Protein AF-G7EF61-F1 (afdb_monomer)

Secondary structure (DSSP, 8-state):
-HHHHHHHHHHHHHHHHHHHHHHHHHHHT--HHHHHHHHHHHHHHHHHHHHHHHHHHHHHHHHHHHHHHHHHHHHHHHHHHHHHHHHHHHHHHHHHHHHHHTT--HHHHHHHHHHHTT--HHHHHHHHT--HHHHHHHHHHHHHHHHHHH--

Sequence (152 aa):
MHKDKLISFTLILIVIFKLIDLSIDILSNVEPVHIWQEIMLIVLSLALFVYLMIDIHRRTTNEKLNLAQLTVSKENIRLLNQQLENSKVAFFNEIKMQFQKWGLTATEKEIALLLIKGLSTSEIASIRKSTEKLISNQSSAIYKKDRRIWET

Foldseek 3Di:
DVVLVVVLVVLVVVVVVLVVVVVVCVVVVDDPVVVVVSVVVVVVSVVVNVVSVVVVVVVVVVVVVVVVVVVVVVVVVVVVVVVVVVVVVVVVVVLVVLCVQLVDDPVLSVLVVVVVVVDDLVRVCVVVVHDSVVSVVSVVVSVVSNVVVVVD

Radius of gyration: 39.1 Å; Cα contacts (8 Å, |Δi|>4): 46; chains: 1; bounding box: 96×22×83 Å

Structure (mmCIF, N/CA/C/O backbone):
data_AF-G7EF61-F1
#
_entry.id   AF-G7EF61-F1
#
loop_
_atom_site.group_PDB
_atom_site.id
_atom_site.type_symbol
_atom_site.label_atom_id
_atom_site.label_alt_id
_atom_site.label_comp_id
_atom_site.label_asym_id
_atom_site.label_entity_id
_atom_site.label_seq_id
_atom_site.pdbx_PDB_ins_code
_atom_site.Cartn_x
_atom_site.Cartn_y
_atom_site.Cartn_z
_atom_site.occupancy
_atom_site.B_iso_or_equiv
_at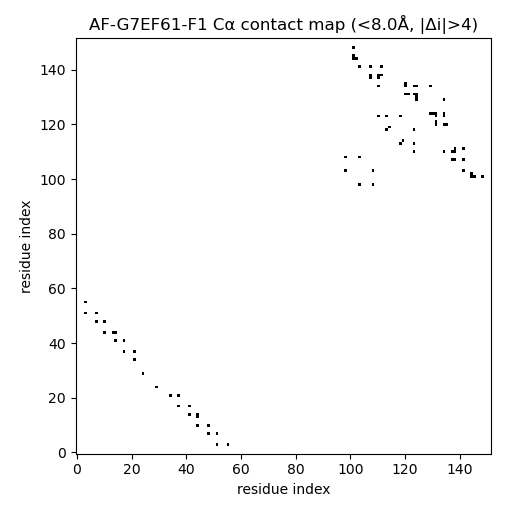om_site.auth_seq_id
_atom_site.auth_comp_id
_atom_site.auth_asym_id
_atom_site.auth_atom_id
_atom_site.pdbx_PDB_model_num
ATOM 1 N N . MET A 1 1 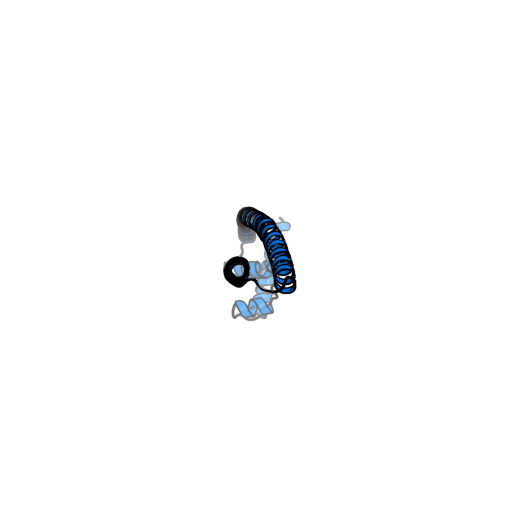? 20.597 -0.571 -14.605 1.00 50.41 1 MET A N 1
ATOM 2 C CA . MET A 1 1 ? 20.910 0.807 -15.050 1.00 50.41 1 MET A CA 1
ATOM 3 C C . MET A 1 1 ? 22.406 1.115 -15.146 1.00 50.41 1 MET A C 1
ATOM 5 O O . MET A 1 1 ? 22.819 1.540 -16.215 1.00 50.41 1 MET A O 1
ATOM 9 N N . HIS A 1 2 ? 23.242 0.926 -14.107 1.00 52.03 2 HIS A N 1
ATOM 10 C CA . HIS A 1 2 ? 24.698 1.168 -14.245 1.00 52.03 2 HIS A CA 1
ATOM 11 C C . HIS A 1 2 ? 25.450 0.052 -14.985 1.00 52.03 2 HIS A C 1
ATOM 13 O O . HIS A 1 2 ? 26.343 0.352 -15.769 1.00 52.03 2 HIS A O 1
ATOM 19 N N . LYS A 1 3 ? 25.060 -1.215 -14.785 1.00 56.38 3 LYS A N 1
ATOM 20 C CA . LYS A 1 3 ? 25.696 -2.379 -15.429 1.00 56.38 3 LYS A CA 1
ATOM 21 C C . LYS A 1 3 ? 25.534 -2.362 -16.954 1.00 56.38 3 LYS A C 1
ATOM 23 O O . LYS A 1 3 ? 26.494 -2.598 -17.669 1.00 56.38 3 LYS A O 1
ATOM 28 N N . ASP A 1 4 ? 24.362 -1.972 -17.444 1.00 63.06 4 ASP A N 1
ATOM 29 C CA . ASP A 1 4 ? 24.051 -1.945 -18.883 1.00 63.06 4 ASP A CA 1
ATOM 30 C C . ASP A 1 4 ? 24.809 -0.816 -19.605 1.00 63.06 4 ASP A C 1
ATOM 32 O O . ASP A 1 4 ? 25.347 -1.004 -20.696 1.00 63.06 4 ASP A O 1
ATOM 36 N N . LYS A 1 5 ? 24.941 0.346 -18.945 1.00 65.81 5 LYS A N 1
ATOM 37 C CA . LYS A 1 5 ? 25.791 1.454 -19.412 1.00 65.81 5 LYS A CA 1
ATOM 38 C C . LYS A 1 5 ? 27.276 1.091 -19.388 1.00 65.81 5 LYS A C 1
ATOM 40 O O . LYS A 1 5 ? 27.997 1.480 -20.299 1.00 65.81 5 LYS A O 1
ATOM 45 N N . LEU A 1 6 ? 27.718 0.336 -18.380 1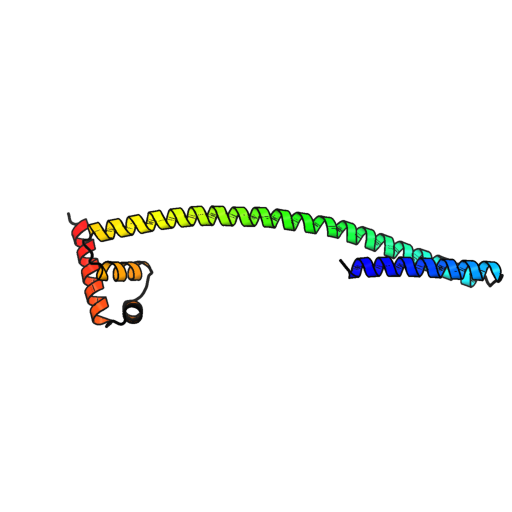.00 64.19 6 LEU A N 1
ATOM 46 C CA . LEU A 1 6 ? 29.098 -0.136 -18.272 1.00 64.19 6 LEU A CA 1
ATOM 47 C C . LEU A 1 6 ? 29.447 -1.083 -19.427 1.00 64.19 6 LEU A C 1
ATOM 49 O O . LEU A 1 6 ? 30.478 -0.899 -20.056 1.00 64.19 6 LEU A O 1
ATOM 53 N N . ILE A 1 7 ? 28.563 -2.025 -19.766 1.00 69.62 7 ILE A N 1
ATOM 54 C CA . ILE A 1 7 ? 28.798 -2.975 -20.865 1.00 69.62 7 ILE A CA 1
ATOM 55 C C . ILE A 1 7 ? 28.827 -2.258 -22.225 1.00 69.62 7 ILE A C 1
ATOM 57 O O . ILE A 1 7 ? 29.698 -2.534 -23.045 1.00 69.62 7 ILE A O 1
ATOM 61 N N . SER A 1 8 ? 27.923 -1.299 -22.454 1.00 68.06 8 SER A N 1
ATOM 62 C CA . SER A 1 8 ? 27.922 -0.486 -23.681 1.00 68.06 8 SER A CA 1
ATOM 63 C C . SER A 1 8 ? 29.194 0.371 -23.804 1.00 68.06 8 SER A C 1
ATOM 65 O O . SER A 1 8 ? 29.794 0.452 -24.874 1.00 68.06 8 SER A O 1
ATOM 67 N N . PHE A 1 9 ? 29.677 0.930 -22.689 1.00 71.50 9 PHE A N 1
ATOM 68 C CA . PHE A 1 9 ? 30.950 1.652 -22.635 1.00 71.50 9 PHE A CA 1
ATOM 69 C C . PHE A 1 9 ? 32.155 0.739 -22.916 1.00 71.50 9 PHE A C 1
ATOM 71 O O . PHE A 1 9 ? 33.029 1.098 -23.702 1.00 71.50 9 PHE A O 1
ATOM 78 N N . THR A 1 10 ? 32.183 -0.466 -22.339 1.00 67.06 10 THR A N 1
ATOM 79 C CA . THR A 1 10 ? 33.223 -1.468 -22.615 1.00 67.06 10 THR A CA 1
ATOM 80 C C . THR A 1 10 ? 33.228 -1.893 -24.087 1.00 67.06 10 THR A C 1
ATOM 82 O O . THR A 1 10 ? 34.297 -2.042 -24.668 1.00 67.06 10 THR A O 1
ATOM 85 N N . LEU A 1 11 ? 32.060 -2.022 -24.725 1.00 71.19 11 LEU A N 1
ATOM 86 C CA . LEU A 1 11 ? 31.943 -2.312 -26.160 1.00 71.19 11 LEU A CA 1
ATOM 87 C C . LEU A 1 11 ? 32.540 -1.208 -27.038 1.00 71.19 11 LEU A C 1
ATOM 89 O O . LEU A 1 11 ? 33.290 -1.503 -27.966 1.00 71.19 11 LEU A O 1
ATOM 93 N N . ILE A 1 12 ? 32.258 0.059 -26.723 1.00 71.31 12 ILE A N 1
ATOM 94 C CA . ILE A 1 12 ? 32.844 1.209 -27.429 1.00 71.31 12 ILE A CA 1
ATOM 95 C C . ILE A 1 12 ? 34.371 1.201 -27.290 1.00 71.31 12 ILE A C 1
ATOM 97 O O . ILE A 1 12 ? 35.081 1.408 -28.273 1.00 71.31 12 ILE A O 1
ATOM 101 N N . LEU A 1 13 ? 34.881 0.902 -26.092 1.00 71.50 13 LEU A N 1
ATOM 102 C CA . LEU A 1 13 ? 36.317 0.806 -25.840 1.00 71.50 13 LEU A CA 1
ATOM 103 C C . LEU A 1 13 ? 36.975 -0.307 -26.672 1.00 71.50 13 LEU A C 1
ATOM 105 O O . LEU A 1 13 ? 38.039 -0.089 -27.247 1.00 71.50 13 LEU A O 1
ATOM 109 N N . ILE A 1 14 ? 36.318 -1.467 -26.795 1.00 73.50 14 ILE A N 1
ATOM 110 C CA . ILE A 1 14 ? 36.785 -2.579 -27.638 1.00 73.50 14 ILE A CA 1
ATOM 111 C C . ILE A 1 14 ? 36.838 -2.158 -29.113 1.00 73.50 14 ILE A C 1
ATOM 113 O O . ILE A 1 14 ? 37.823 -2.444 -29.784 1.00 73.50 14 ILE A O 1
ATOM 117 N N . VAL A 1 15 ? 35.825 -1.445 -29.620 1.00 72.25 15 VAL A N 1
ATOM 118 C CA . VAL A 1 15 ? 35.803 -0.952 -31.012 1.00 72.25 15 VAL A CA 1
ATOM 119 C C . VAL A 1 15 ? 36.934 0.044 -31.286 1.00 72.25 15 VAL A C 1
ATOM 121 O O . VAL A 1 15 ? 37.531 0.003 -32.355 1.00 72.25 15 VAL A O 1
ATOM 124 N N . ILE A 1 16 ? 37.274 0.910 -30.330 1.00 70.12 16 ILE A N 1
ATOM 125 C CA . ILE A 1 16 ? 38.392 1.855 -30.482 1.00 70.12 16 ILE A CA 1
ATOM 126 C C . ILE A 1 16 ? 39.732 1.115 -30.538 1.00 70.12 16 ILE A C 1
ATOM 128 O O . ILE A 1 16 ? 40.538 1.394 -31.422 1.00 70.12 16 ILE A O 1
ATOM 132 N N . PHE A 1 17 ? 39.951 0.140 -29.650 1.00 69.56 17 PHE A N 1
ATOM 133 C CA . PHE A 1 17 ? 41.159 -0.693 -29.669 1.00 69.56 17 PHE A CA 1
ATOM 134 C C . PHE A 1 17 ? 41.330 -1.428 -31.007 1.00 69.56 17 PHE A C 1
ATOM 136 O O . PHE A 1 17 ? 42.418 -1.431 -31.569 1.00 69.56 17 PHE A O 1
ATOM 143 N N . LYS A 1 18 ? 40.234 -1.948 -31.576 1.00 71.00 18 LYS A N 1
ATOM 144 C CA . LYS A 1 18 ? 40.219 -2.603 -32.897 1.00 71.00 18 LYS A CA 1
ATOM 145 C C . LYS A 1 18 ? 40.675 -1.701 -34.039 1.00 71.00 18 LYS A C 1
ATOM 147 O O . LYS A 1 18 ? 41.318 -2.164 -34.968 1.00 71.00 18 LYS A O 1
ATOM 152 N N . LEU A 1 19 ? 40.271 -0.432 -34.008 1.00 67.62 19 LEU A N 1
ATOM 153 C CA . LEU A 1 19 ? 40.606 0.527 -35.060 1.00 67.62 19 LEU A CA 1
ATOM 154 C C . LEU A 1 19 ? 42.084 0.923 -35.011 1.00 67.62 19 LEU A C 1
ATOM 156 O O . LEU A 1 19 ? 42.680 1.204 -36.051 1.00 67.62 19 LEU A O 1
ATOM 160 N N . ILE A 1 20 ? 42.659 0.945 -33.806 1.00 70.19 20 ILE A N 1
ATOM 161 C CA . ILE A 1 20 ? 44.079 1.221 -33.588 1.00 70.19 20 ILE A CA 1
ATOM 162 C C . ILE A 1 20 ? 44.925 0.058 -34.117 1.00 70.19 20 ILE A C 1
ATOM 164 O O . ILE A 1 20 ? 45.825 0.317 -34.911 1.00 70.19 20 ILE A O 1
ATOM 168 N N . ASP A 1 21 ? 44.593 -1.188 -33.762 1.00 71.00 21 ASP A N 1
ATOM 169 C CA . ASP A 1 21 ? 45.304 -2.382 -34.256 1.00 71.00 21 ASP A CA 1
ATOM 170 C C . ASP A 1 21 ? 45.261 -2.473 -35.793 1.00 71.00 21 ASP A C 1
ATOM 172 O O . ASP A 1 21 ? 46.313 -2.510 -36.431 1.00 71.00 21 ASP A O 1
ATOM 176 N N . LEU A 1 22 ? 44.079 -2.324 -36.407 1.00 70.81 22 LEU A N 1
ATOM 177 C CA . LEU A 1 22 ? 43.920 -2.336 -37.869 1.00 70.81 22 LEU A CA 1
ATOM 178 C C . LEU A 1 22 ? 44.778 -1.264 -38.566 1.00 70.81 22 LEU A C 1
ATOM 180 O O . LEU A 1 22 ? 45.327 -1.488 -39.645 1.00 70.81 22 LEU A O 1
ATOM 184 N N . SER A 1 23 ? 44.901 -0.077 -37.963 1.00 70.38 23 SER A N 1
ATOM 185 C CA . SER A 1 23 ? 45.711 1.012 -38.526 1.00 70.38 23 SER A CA 1
ATOM 186 C C . SER A 1 23 ? 47.212 0.706 -38.465 1.00 70.38 23 SER A C 1
ATOM 188 O O . SER A 1 23 ? 47.957 1.107 -39.362 1.00 70.38 23 SER A O 1
ATOM 190 N N . ILE A 1 24 ? 47.656 -0.005 -37.423 1.00 68.88 24 ILE A N 1
ATOM 191 C CA . ILE A 1 24 ? 49.050 -0.432 -37.236 1.00 68.88 24 ILE A CA 1
ATOM 192 C C . ILE A 1 24 ? 49.397 -1.572 -38.208 1.00 68.88 24 ILE A C 1
ATOM 194 O O . ILE A 1 24 ? 50.475 -1.555 -38.814 1.00 68.88 24 ILE A O 1
ATOM 198 N N . ASP A 1 25 ? 48.471 -2.506 -38.426 1.00 67.56 25 ASP A N 1
ATOM 199 C CA . ASP A 1 25 ? 48.665 -3.663 -39.307 1.00 67.56 25 ASP A CA 1
ATOM 200 C C . ASP A 1 25 ? 48.701 -3.278 -40.796 1.00 67.56 25 ASP A C 1
ATOM 202 O O . ASP A 1 25 ? 49.531 -3.798 -41.550 1.00 67.56 25 ASP A O 1
ATOM 206 N N . ILE A 1 26 ? 47.887 -2.299 -41.220 1.00 65.69 26 ILE A N 1
ATOM 207 C CA . ILE A 1 26 ? 47.915 -1.745 -42.589 1.00 65.69 26 ILE A CA 1
ATOM 208 C C . ILE A 1 26 ? 49.271 -1.095 -42.906 1.00 65.69 26 ILE A C 1
ATOM 210 O O . ILE A 1 26 ? 49.753 -1.196 -44.034 1.00 65.69 26 ILE A O 1
ATOM 214 N N . LEU A 1 27 ? 49.906 -0.446 -41.925 1.00 63.25 27 LEU A N 1
ATOM 215 C CA . LEU A 1 27 ? 51.215 0.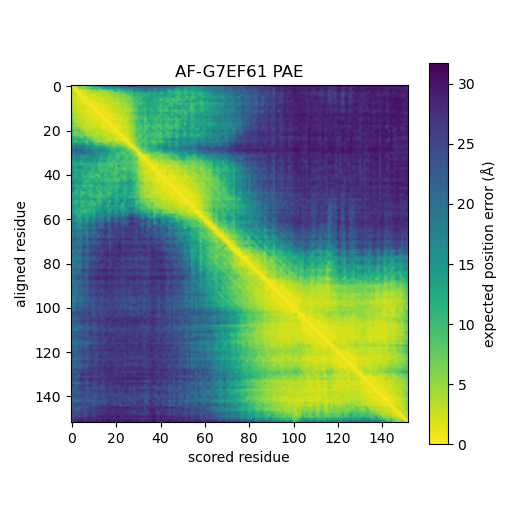192 -42.105 1.00 63.25 27 LEU A CA 1
ATOM 216 C C . LEU A 1 27 ? 52.370 -0.825 -42.111 1.00 63.25 27 LEU A C 1
ATOM 218 O O . LEU A 1 27 ? 53.422 -0.557 -42.690 1.00 63.25 27 LEU A O 1
ATOM 222 N N . SER A 1 28 ? 52.169 -1.987 -41.484 1.00 62.97 28 SER A N 1
ATOM 223 C CA . SER A 1 28 ? 53.213 -2.993 -41.241 1.00 62.97 28 SER A CA 1
ATOM 224 C C . SER A 1 28 ? 53.217 -4.155 -42.251 1.00 62.97 28 SER A C 1
ATOM 226 O O . SER A 1 28 ? 54.085 -5.021 -42.175 1.00 62.97 28 SER A O 1
ATOM 228 N N . ASN A 1 29 ? 52.299 -4.158 -43.230 1.00 62.28 29 ASN A N 1
ATOM 229 C CA . ASN A 1 29 ? 52.243 -5.101 -44.360 1.00 62.28 29 ASN A CA 1
ATOM 230 C C . ASN A 1 29 ? 52.225 -6.596 -43.936 1.00 62.28 29 ASN A C 1
ATOM 232 O O . ASN A 1 29 ? 52.904 -7.433 -44.538 1.00 62.28 29 ASN A O 1
ATOM 236 N N . VAL A 1 30 ? 51.466 -6.901 -42.874 1.00 62.28 30 VAL A N 1
ATOM 237 C CA . VAL A 1 30 ? 51.428 -8.187 -42.142 1.00 62.28 30 VAL A CA 1
ATOM 238 C C . VAL A 1 30 ? 50.502 -9.229 -42.809 1.00 62.28 30 VAL A C 1
ATOM 240 O O . VAL A 1 30 ? 49.652 -8.896 -43.633 1.00 62.28 30 VAL A O 1
ATOM 243 N N . GLU A 1 31 ? 50.692 -10.513 -42.471 1.00 61.62 31 GLU A N 1
ATOM 244 C CA . GLU A 1 31 ? 49.992 -11.683 -43.024 1.00 61.62 31 GLU A CA 1
ATOM 245 C C . GLU A 1 31 ? 48.444 -11.595 -43.019 1.00 61.62 31 GLU A C 1
ATOM 247 O O . GLU A 1 31 ? 47.833 -11.165 -42.037 1.00 61.62 31 GLU A O 1
ATOM 252 N N . PRO A 1 32 ? 47.772 -12.136 -44.058 1.00 66.69 32 PRO A N 1
ATOM 253 C CA . PRO A 1 32 ? 46.316 -12.043 -44.247 1.00 66.69 32 PRO A CA 1
ATOM 254 C C . PRO A 1 32 ? 45.462 -12.734 -43.166 1.00 66.69 32 PRO A C 1
ATOM 256 O O . PRO A 1 32 ? 44.250 -12.522 -43.109 1.00 66.69 32 PRO A O 1
ATOM 259 N N . VAL A 1 33 ? 46.062 -13.549 -42.293 1.00 62.62 33 VAL A N 1
ATOM 260 C CA . VAL A 1 33 ? 45.366 -14.235 -41.190 1.00 62.62 33 VAL A CA 1
ATOM 261 C C . VAL A 1 33 ? 44.942 -13.256 -40.084 1.00 62.62 33 VAL A C 1
ATOM 263 O O . VAL A 1 33 ? 43.877 -13.443 -39.489 1.00 62.62 33 VAL A O 1
ATOM 266 N N . HIS A 1 34 ? 45.703 -12.180 -39.855 1.00 66.56 34 HIS A N 1
ATOM 267 C CA . HIS A 1 34 ? 45.378 -11.160 -38.848 1.00 66.56 34 HIS A CA 1
ATOM 268 C C . HIS A 1 34 ? 44.123 -10.358 -39.226 1.00 66.56 34 HIS A C 1
ATOM 270 O O . HIS A 1 34 ? 43.215 -10.193 -38.411 1.00 66.56 34 HIS A O 1
ATOM 276 N N . ILE A 1 35 ? 43.984 -10.012 -40.509 1.00 69.12 35 ILE A N 1
ATOM 277 C CA . ILE A 1 35 ? 42.828 -9.279 -41.054 1.00 69.12 35 ILE A CA 1
ATOM 278 C C . ILE A 1 35 ? 41.518 -10.057 -40.836 1.00 69.12 35 ILE A C 1
ATOM 280 O O . ILE A 1 35 ? 40.477 -9.485 -40.504 1.00 69.12 35 ILE A O 1
ATOM 284 N N . TRP A 1 36 ? 41.553 -11.386 -40.978 1.00 67.38 36 TRP A N 1
ATOM 285 C CA . TRP A 1 36 ? 40.365 -12.220 -40.787 1.00 67.38 36 TRP A CA 1
ATOM 286 C C . TRP A 1 36 ? 39.907 -12.270 -39.322 1.00 67.38 36 TRP A C 1
ATOM 288 O O . TRP A 1 36 ? 38.710 -12.169 -39.032 1.00 67.38 36 TRP A O 1
ATOM 298 N N . GLN A 1 37 ? 40.854 -12.374 -38.385 1.00 65.94 37 GLN A N 1
ATOM 299 C CA . GLN A 1 37 ? 40.562 -12.332 -36.949 1.00 65.94 37 GLN A CA 1
ATOM 300 C C . GLN A 1 37 ? 40.025 -10.958 -36.530 1.00 65.94 37 GLN A C 1
ATOM 302 O O . GLN A 1 37 ? 39.151 -10.854 -35.658 1.00 65.94 37 GLN A O 1
ATOM 307 N N . GLU A 1 38 ? 40.487 -9.895 -37.187 1.00 68.62 38 GLU A N 1
ATOM 308 C CA . GLU A 1 38 ? 40.011 -8.555 -36.905 1.00 68.62 38 GLU A CA 1
ATOM 309 C C . GLU A 1 38 ? 38.547 -8.346 -37.289 1.00 68.62 38 GLU A C 1
ATOM 311 O O . GLU A 1 38 ? 37.758 -7.884 -36.452 1.00 68.62 38 GLU A O 1
ATOM 316 N N . ILE A 1 39 ? 38.177 -8.769 -38.499 1.00 72.06 39 ILE A N 1
ATOM 317 C CA . ILE A 1 39 ? 36.807 -8.708 -39.020 1.00 72.06 39 ILE A CA 1
ATOM 318 C C . ILE A 1 39 ? 35.854 -9.512 -38.132 1.00 72.06 39 ILE A C 1
ATOM 320 O O . ILE A 1 39 ? 34.784 -9.021 -37.761 1.00 72.06 39 ILE A O 1
ATOM 324 N N . MET A 1 40 ? 36.245 -10.724 -37.728 1.00 68.00 40 MET A N 1
ATOM 325 C CA . MET A 1 40 ? 35.368 -11.599 -36.947 1.00 68.00 40 MET A CA 1
ATOM 326 C C . MET A 1 40 ? 34.989 -10.987 -35.587 1.00 68.00 40 MET A C 1
ATOM 328 O O . MET A 1 40 ? 33.848 -11.088 -35.130 1.00 68.00 40 MET A O 1
ATOM 332 N N . LEU A 1 41 ? 35.931 -10.293 -34.955 1.00 70.94 41 LEU A N 1
ATOM 333 C CA . LEU A 1 41 ? 35.747 -9.724 -33.622 1.00 70.94 41 LEU A CA 1
ATOM 334 C C . LEU A 1 41 ? 35.029 -8.349 -33.696 1.00 70.94 41 LEU A C 1
ATOM 336 O O . LEU A 1 41 ? 34.294 -7.997 -32.774 1.00 70.94 41 LEU A O 1
ATOM 340 N N . ILE A 1 42 ? 35.095 -7.632 -34.832 1.00 72.44 42 ILE A N 1
ATOM 341 C CA . ILE A 1 42 ? 34.206 -6.483 -35.122 1.00 72.44 42 ILE A CA 1
ATOM 342 C C . ILE A 1 42 ? 32.743 -6.939 -35.240 1.00 72.44 42 ILE A C 1
ATOM 344 O O . ILE A 1 42 ? 31.857 -6.331 -34.635 1.00 72.44 42 ILE A O 1
ATOM 348 N N . VAL A 1 43 ? 32.481 -8.036 -35.959 1.00 75.81 43 VAL A N 1
ATOM 349 C CA . VAL A 1 43 ? 31.124 -8.589 -36.127 1.00 75.81 43 VAL A CA 1
ATOM 350 C C . VAL A 1 43 ? 30.529 -9.033 -34.785 1.00 75.81 43 VAL A C 1
ATOM 352 O O . VAL A 1 43 ? 29.378 -8.712 -34.483 1.00 75.81 43 VAL A O 1
ATOM 355 N N . LEU A 1 44 ? 31.320 -9.709 -33.947 1.00 70.00 44 LEU A N 1
ATOM 356 C CA . LEU A 1 44 ? 30.921 -10.118 -32.593 1.00 70.00 44 LEU A CA 1
ATOM 357 C C . LEU A 1 44 ? 30.564 -8.923 -31.693 1.00 70.00 44 LEU A C 1
ATOM 359 O O . LEU A 1 44 ? 29.555 -8.962 -30.987 1.00 70.00 44 LEU A O 1
ATOM 363 N N . SER A 1 45 ? 31.353 -7.847 -31.751 1.00 73.75 45 SER A N 1
ATOM 364 C CA . SER A 1 45 ? 31.105 -6.611 -30.997 1.00 73.75 45 SER A CA 1
ATOM 365 C C . SER A 1 45 ? 29.811 -5.918 -31.443 1.00 73.75 45 SER A C 1
ATOM 367 O O . SER A 1 45 ? 28.966 -5.561 -30.617 1.00 73.75 45 SER A O 1
ATOM 369 N N . LEU A 1 46 ? 29.595 -5.806 -32.758 1.00 77.94 46 LEU A N 1
ATOM 370 C CA . LEU A 1 46 ? 28.391 -5.197 -33.322 1.00 77.94 46 LEU A CA 1
ATOM 371 C C . LEU A 1 46 ? 27.122 -5.979 -32.949 1.00 77.94 46 LEU A C 1
ATOM 373 O O . LEU A 1 46 ? 26.116 -5.380 -32.563 1.00 77.94 46 LEU A O 1
ATOM 377 N N . ALA A 1 47 ? 27.172 -7.313 -33.002 1.00 75.75 47 ALA A N 1
ATOM 378 C CA . ALA A 1 47 ? 26.053 -8.166 -32.609 1.00 75.75 47 ALA A CA 1
ATOM 379 C C . ALA A 1 47 ? 25.694 -8.001 -31.121 1.00 75.75 47 ALA A C 1
ATOM 381 O O . ALA A 1 47 ? 24.514 -7.874 -30.778 1.00 75.75 47 ALA A O 1
ATOM 382 N N . LEU A 1 48 ? 26.699 -7.936 -30.239 1.00 75.62 48 LEU A N 1
ATOM 383 C CA . LEU A 1 48 ? 26.490 -7.726 -28.804 1.00 75.62 48 LEU A CA 1
ATOM 384 C C . LEU A 1 48 ? 25.914 -6.331 -28.510 1.00 75.62 48 LEU A C 1
ATOM 386 O O . LEU A 1 48 ? 25.024 -6.191 -27.669 1.00 75.62 48 LEU A O 1
ATOM 390 N N . PHE A 1 49 ? 26.369 -5.309 -29.238 1.00 80.12 49 PHE A N 1
ATOM 391 C CA . PHE A 1 49 ? 25.843 -3.951 -29.128 1.00 80.12 49 PHE A CA 1
ATOM 392 C C . PHE A 1 49 ? 24.362 -3.873 -29.519 1.00 80.12 49 PHE A C 1
ATOM 394 O O . PHE A 1 49 ? 23.555 -3.332 -28.760 1.00 80.12 49 PHE A O 1
ATOM 401 N N . VAL A 1 50 ? 23.977 -4.459 -30.659 1.00 81.12 50 VAL A N 1
ATOM 402 C CA . VAL A 1 50 ? 22.576 -4.488 -31.114 1.00 81.12 50 VAL A CA 1
ATOM 403 C C . VAL A 1 50 ? 21.691 -5.253 -30.126 1.00 81.12 50 VAL A C 1
ATOM 405 O O . VAL A 1 50 ? 20.611 -4.774 -29.778 1.00 81.12 50 VAL A O 1
ATOM 408 N N . TYR A 1 51 ? 22.158 -6.397 -29.615 1.00 84.31 51 TYR A N 1
ATOM 409 C CA . TYR A 1 51 ? 21.434 -7.178 -28.609 1.00 84.31 51 TYR A CA 1
ATOM 410 C C . TYR A 1 51 ? 21.129 -6.355 -27.346 1.00 84.31 51 TYR A C 1
ATOM 412 O O . TYR A 1 51 ? 19.981 -6.304 -26.898 1.00 84.31 51 TYR A O 1
ATOM 420 N N . LEU A 1 52 ? 22.128 -5.648 -26.807 1.00 77.81 52 LEU A N 1
ATOM 421 C CA . LEU A 1 52 ? 21.954 -4.801 -25.623 1.00 77.81 52 LEU A CA 1
ATOM 422 C C . LEU A 1 52 ? 21.084 -3.575 -25.895 1.00 77.81 52 LEU A C 1
ATOM 424 O O . LEU A 1 52 ? 20.298 -3.179 -25.038 1.00 77.81 52 LEU A O 1
ATOM 428 N N . MET A 1 53 ? 21.193 -2.977 -27.082 1.00 81.25 53 MET A N 1
ATOM 429 C CA . MET A 1 53 ? 20.365 -1.839 -27.478 1.00 81.25 53 MET A CA 1
ATOM 430 C C . MET A 1 53 ? 18.881 -2.234 -27.477 1.00 81.25 53 MET A C 1
ATOM 432 O O . MET A 1 53 ? 18.062 -1.529 -26.882 1.00 81.25 53 MET A O 1
ATOM 436 N N . ILE A 1 54 ? 18.547 -3.404 -28.031 1.00 80.38 54 ILE A N 1
ATOM 437 C CA . ILE A 1 54 ? 17.185 -3.955 -28.009 1.00 80.38 54 ILE A CA 1
ATOM 438 C C . ILE A 1 54 ? 16.735 -4.251 -26.572 1.00 80.38 54 ILE A C 1
ATOM 440 O O . ILE A 1 54 ? 15.615 -3.905 -26.197 1.00 80.38 54 ILE A O 1
ATOM 444 N N . ASP A 1 55 ? 17.593 -4.863 -25.756 1.00 80.31 55 ASP A N 1
ATOM 445 C CA . ASP A 1 55 ? 17.290 -5.204 -24.363 1.00 80.31 55 ASP A CA 1
ATOM 446 C C . ASP A 1 55 ? 17.005 -3.951 -23.505 1.00 80.31 55 ASP A C 1
ATOM 448 O O . ASP A 1 55 ? 15.992 -3.889 -22.806 1.00 80.31 55 ASP A O 1
ATOM 452 N N . ILE A 1 56 ? 17.810 -2.893 -23.637 1.00 73.38 56 ILE A N 1
ATOM 453 C CA . ILE A 1 56 ? 17.618 -1.614 -22.930 1.00 73.38 56 ILE A CA 1
ATOM 454 C C . ILE A 1 56 ? 16.315 -0.923 -23.365 1.00 73.38 56 ILE A C 1
ATOM 456 O O . ILE A 1 56 ? 15.555 -0.432 -22.519 1.00 73.38 56 ILE A O 1
ATOM 460 N N . HIS A 1 57 ? 16.010 -0.916 -24.666 1.00 72.06 57 HIS A N 1
ATOM 461 C CA . HIS A 1 57 ? 14.757 -0.343 -25.170 1.00 72.06 57 HIS A CA 1
ATOM 462 C C . HIS A 1 57 ? 13.537 -1.133 -24.684 1.00 72.06 57 HIS A C 1
ATOM 464 O O . HIS A 1 57 ? 12.536 -0.531 -24.298 1.00 72.06 57 HIS A O 1
ATOM 470 N N . ARG A 1 58 ? 13.630 -2.468 -24.607 1.00 68.06 58 ARG A N 1
ATOM 471 C CA . ARG A 1 58 ? 12.566 -3.317 -24.045 1.00 68.06 58 ARG A CA 1
ATOM 472 C C . ARG A 1 58 ? 12.349 -3.071 -22.549 1.00 68.06 58 ARG A C 1
ATOM 474 O O . ARG A 1 58 ? 11.204 -3.058 -22.102 1.00 68.06 58 ARG A O 1
ATOM 481 N N . ARG A 1 59 ? 13.412 -2.842 -21.769 1.00 64.50 59 ARG A N 1
ATOM 482 C CA . ARG A 1 59 ? 13.321 -2.599 -20.313 1.00 64.50 59 ARG A CA 1
ATOM 483 C C . ARG A 1 59 ? 12.689 -1.252 -19.960 1.00 64.50 59 ARG A C 1
ATOM 485 O O . ARG A 1 59 ? 11.903 -1.179 -19.019 1.00 64.50 59 ARG A O 1
ATOM 492 N N . THR A 1 60 ? 12.973 -0.212 -20.742 1.00 62.19 60 THR A N 1
ATOM 493 C CA . THR A 1 60 ? 12.523 1.168 -20.469 1.00 62.19 60 THR A CA 1
ATOM 494 C C . THR A 1 60 ? 10.995 1.330 -20.537 1.00 62.19 60 THR A C 1
ATOM 496 O O . THR A 1 60 ? 10.417 2.178 -19.855 1.00 62.19 60 THR A O 1
ATOM 499 N N . THR A 1 61 ? 10.312 0.498 -21.324 1.00 58.16 61 THR A N 1
ATOM 500 C CA . THR A 1 61 ? 8.848 0.544 -21.472 1.00 58.16 61 THR A CA 1
ATOM 501 C C . THR A 1 61 ? 8.120 -0.067 -20.269 1.00 58.16 61 THR A C 1
ATOM 503 O O . THR A 1 61 ? 7.051 0.408 -19.888 1.00 58.16 61 THR A O 1
ATOM 506 N N . ASN A 1 62 ? 8.721 -1.064 -19.614 1.00 58.72 62 ASN A N 1
ATOM 507 C CA . ASN A 1 62 ? 8.095 -1.787 -18.503 1.00 58.72 62 ASN A CA 1
ATOM 508 C C . ASN A 1 62 ? 8.081 -0.978 -17.195 1.00 58.72 62 ASN A C 1
ATOM 510 O O . ASN A 1 62 ? 7.166 -1.118 -16.387 1.00 58.72 62 ASN A O 1
ATOM 514 N N . GLU A 1 63 ? 9.058 -0.093 -16.983 1.00 55.66 63 GLU A N 1
ATOM 515 C CA . GLU A 1 63 ? 9.147 0.706 -15.752 1.00 55.66 63 GLU A CA 1
ATOM 516 C C . GLU A 1 63 ? 8.059 1.790 -15.671 1.00 55.66 63 GLU A C 1
ATOM 518 O O . GLU A 1 63 ? 7.498 2.036 -14.601 1.00 55.66 63 GLU A O 1
ATOM 523 N N . LYS A 1 64 ? 7.693 2.401 -16.805 1.00 56.31 64 LYS A N 1
ATOM 524 C CA . LYS A 1 64 ? 6.674 3.466 -16.850 1.00 56.31 64 LYS A CA 1
ATOM 525 C C . LYS A 1 64 ? 5.268 2.943 -16.561 1.00 56.31 64 LYS A C 1
ATOM 527 O O . LYS A 1 64 ? 4.480 3.629 -15.912 1.00 56.31 64 LYS A O 1
ATOM 532 N N . LEU A 1 65 ? 4.978 1.718 -16.998 1.00 59.94 65 LEU A N 1
ATOM 533 C CA . LEU A 1 65 ? 3.697 1.062 -16.751 1.00 59.94 65 LEU A CA 1
ATOM 534 C C . LEU A 1 65 ? 3.497 0.766 -15.255 1.00 59.94 65 LEU A C 1
ATOM 536 O O . LEU A 1 65 ? 2.415 0.997 -14.721 1.00 59.94 65 LEU A O 1
ATOM 540 N N . ASN A 1 66 ? 4.560 0.357 -14.559 1.00 60.75 66 ASN A N 1
ATOM 541 C CA . ASN A 1 66 ? 4.511 0.062 -13.125 1.00 60.75 66 ASN A CA 1
ATOM 542 C C . ASN A 1 66 ? 4.291 1.318 -12.266 1.00 60.75 66 ASN A C 1
ATOM 544 O O . ASN A 1 66 ? 3.569 1.268 -11.271 1.00 60.75 66 ASN A O 1
ATOM 548 N N . LEU A 1 67 ? 4.863 2.464 -12.653 1.00 61.09 67 LEU A N 1
ATOM 549 C CA . LEU A 1 67 ? 4.662 3.725 -11.928 1.00 61.09 67 LEU A CA 1
ATOM 550 C C . LEU A 1 67 ? 3.232 4.259 -12.071 1.00 61.09 67 LEU A C 1
ATOM 552 O O . LEU A 1 67 ? 2.657 4.709 -11.081 1.00 61.09 67 LEU A O 1
ATOM 556 N N . ALA A 1 68 ? 2.640 4.148 -13.263 1.00 62.03 68 ALA A N 1
ATOM 557 C CA . ALA A 1 68 ? 1.247 4.529 -13.492 1.00 62.03 68 ALA A CA 1
ATOM 558 C C . ALA A 1 68 ? 0.261 3.623 -12.729 1.00 62.03 68 ALA A C 1
ATOM 560 O O . ALA A 1 68 ? -0.750 4.093 -12.208 1.00 62.03 68 ALA A O 1
ATOM 561 N N . GLN A 1 69 ? 0.574 2.330 -12.599 1.00 61.41 69 GLN A N 1
ATOM 562 C CA . GLN A 1 69 ? -0.217 1.402 -11.785 1.00 61.41 69 GLN A CA 1
ATOM 563 C C . GLN A 1 69 ? -0.128 1.718 -10.284 1.00 61.41 69 GLN A C 1
ATOM 565 O O . GLN A 1 69 ? -1.115 1.572 -9.561 1.00 61.41 69 GLN A O 1
ATOM 570 N N . LEU A 1 70 ? 1.022 2.199 -9.802 1.00 60.66 70 LEU A N 1
ATOM 571 C CA . LEU A 1 70 ? 1.206 2.564 -8.396 1.00 60.66 70 LEU A CA 1
ATOM 572 C C . LEU A 1 70 ? 0.405 3.808 -7.994 1.00 60.66 70 LEU A C 1
ATOM 574 O O . LEU A 1 70 ? -0.137 3.838 -6.888 1.00 60.66 70 LEU A O 1
ATOM 578 N N . THR A 1 71 ? 0.300 4.822 -8.857 1.00 61.06 71 THR A N 1
ATOM 579 C CA . THR A 1 71 ? -0.532 6.007 -8.583 1.00 61.06 71 THR A CA 1
ATOM 580 C C . THR A 1 71 ? -2.014 5.654 -8.528 1.00 61.06 71 THR A C 1
ATOM 582 O O . THR A 1 71 ? -2.677 6.007 -7.555 1.00 61.06 71 THR A O 1
ATOM 585 N N . VAL A 1 72 ? -2.507 4.868 -9.488 1.00 64.38 72 VAL A N 1
ATOM 586 C CA . VAL A 1 72 ? -3.909 4.413 -9.506 1.00 64.38 72 VAL A CA 1
ATOM 587 C C . VAL A 1 72 ? -4.226 3.519 -8.298 1.00 64.38 72 VAL A C 1
ATOM 589 O O . VAL A 1 72 ? -5.277 3.653 -7.672 1.00 64.38 72 VAL A O 1
ATOM 592 N N . SER A 1 73 ? -3.302 2.639 -7.903 1.00 60.28 73 SER A N 1
ATOM 593 C CA . SER A 1 73 ? -3.478 1.781 -6.723 1.00 60.28 73 SER A CA 1
ATOM 594 C C . SER A 1 73 ? -3.541 2.588 -5.415 1.00 60.28 73 SER A C 1
ATOM 596 O O . SER A 1 73 ? -4.379 2.323 -4.551 1.00 60.28 73 SER A O 1
ATOM 598 N N . LYS A 1 74 ? -2.724 3.644 -5.285 1.00 62.62 74 LYS A N 1
ATOM 599 C CA . LYS A 1 74 ? -2.739 4.531 -4.108 1.00 62.62 74 LYS A CA 1
ATOM 600 C C . LYS A 1 74 ? -4.031 5.34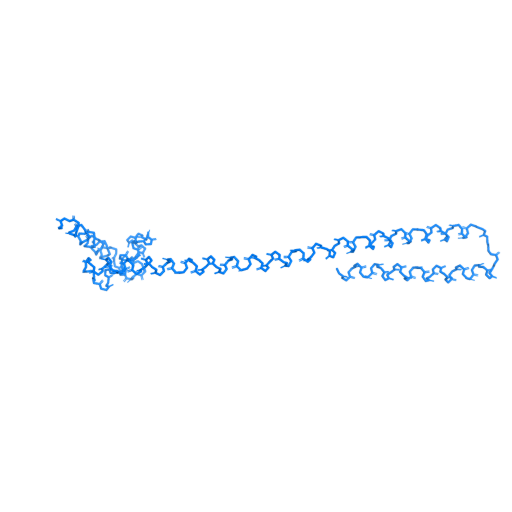0 -3.977 1.00 62.62 74 LYS A C 1
ATOM 602 O O . LYS A 1 74 ? -4.515 5.517 -2.859 1.00 62.62 74 LYS A O 1
ATOM 607 N N . GLU A 1 75 ? -4.598 5.820 -5.081 1.00 67.25 75 GLU A N 1
ATOM 608 C CA . GLU A 1 75 ? -5.855 6.581 -5.045 1.00 67.25 75 GLU A CA 1
ATOM 609 C C . GLU A 1 75 ? -7.052 5.713 -4.644 1.00 67.25 75 GLU A C 1
ATOM 611 O O . GLU A 1 75 ? -7.835 6.114 -3.780 1.00 67.25 75 GLU A O 1
ATOM 616 N N . ASN A 1 76 ? -7.139 4.487 -5.170 1.00 69.31 76 ASN A N 1
ATOM 617 C CA . ASN A 1 76 ? -8.195 3.541 -4.801 1.00 69.31 76 ASN A CA 1
ATOM 618 C C . ASN A 1 76 ? -8.175 3.204 -3.303 1.00 69.31 76 ASN A C 1
ATOM 620 O O . ASN A 1 76 ? -9.220 3.198 -2.653 1.00 69.31 76 ASN A O 1
ATOM 624 N N . ILE A 1 77 ? -6.987 3.003 -2.721 1.00 64.69 77 ILE A N 1
ATOM 625 C CA . ILE A 1 77 ? -6.840 2.756 -1.278 1.00 64.69 77 ILE A CA 1
ATOM 626 C C . ILE A 1 77 ? -7.323 3.960 -0.459 1.00 64.69 77 ILE A C 1
ATOM 628 O O . ILE A 1 77 ? -7.978 3.787 0.569 1.00 64.69 77 ILE A O 1
ATOM 632 N N . ARG A 1 78 ? -7.040 5.192 -0.899 1.00 69.81 78 ARG A N 1
ATOM 633 C CA . ARG A 1 78 ? -7.475 6.402 -0.186 1.00 69.81 78 ARG A CA 1
ATOM 634 C C . ARG A 1 78 ? -8.998 6.545 -0.174 1.00 69.81 78 ARG A C 1
ATOM 636 O O . ARG A 1 78 ? -9.556 6.838 0.882 1.00 69.81 78 ARG A O 1
ATOM 643 N N . LEU A 1 79 ? -9.655 6.321 -1.311 1.00 71.50 79 LEU A N 1
ATOM 644 C CA . LEU A 1 79 ? -11.115 6.400 -1.419 1.00 71.50 79 LEU A CA 1
ATOM 645 C C . LEU A 1 79 ? -11.803 5.307 -0.594 1.00 71.50 79 LEU A C 1
ATOM 647 O O . LEU A 1 79 ? -12.729 5.606 0.160 1.00 71.50 79 LEU A O 1
ATOM 651 N N . LEU A 1 80 ? -11.302 4.070 -0.661 1.00 66.06 80 LEU A N 1
ATOM 652 C CA . LEU A 1 80 ? -11.799 2.961 0.158 1.00 66.06 80 LEU A CA 1
ATOM 653 C C . LEU A 1 80 ? -11.639 3.247 1.655 1.00 66.06 80 LEU A C 1
ATOM 655 O O . LEU A 1 80 ? -12.577 3.043 2.421 1.00 66.06 80 LEU A O 1
ATOM 659 N N . ASN A 1 81 ? -10.492 3.787 2.075 1.00 70.88 81 ASN A N 1
ATOM 660 C CA . ASN A 1 81 ? -10.269 4.164 3.471 1.00 70.88 81 ASN A CA 1
ATOM 661 C C . ASN A 1 81 ? -11.215 5.281 3.929 1.00 70.88 81 ASN A C 1
ATOM 663 O O . ASN A 1 81 ? -11.730 5.215 5.041 1.00 70.88 81 ASN A O 1
ATOM 667 N N . GLN A 1 82 ? -11.487 6.284 3.089 1.00 72.56 82 GLN A N 1
ATOM 668 C CA . GLN A 1 82 ? -12.435 7.353 3.423 1.00 72.56 82 GLN A CA 1
ATOM 669 C C . GLN A 1 82 ? -13.873 6.838 3.548 1.00 72.56 82 GLN A C 1
ATOM 671 O O . GLN A 1 82 ? -14.571 7.186 4.499 1.00 72.56 82 GLN A O 1
ATOM 676 N N . GLN A 1 83 ? -14.318 5.982 2.625 1.00 71.19 83 GLN A N 1
ATOM 677 C CA . GLN A 1 83 ? -15.644 5.361 2.700 1.00 71.19 83 GLN A CA 1
ATOM 678 C C . GLN A 1 83 ? -15.772 4.452 3.929 1.00 71.19 83 GLN A C 1
ATOM 680 O O . GLN A 1 83 ? -16.804 4.461 4.605 1.00 71.19 83 GLN A O 1
ATOM 685 N N . LEU A 1 84 ? -14.709 3.713 4.253 1.00 70.94 84 LEU A N 1
ATOM 686 C CA . LEU A 1 84 ? -14.648 2.857 5.430 1.00 70.94 84 LEU A CA 1
ATOM 687 C C . LEU A 1 84 ? -14.697 3.672 6.729 1.00 70.94 84 LEU A C 1
ATOM 689 O O . LEU A 1 84 ? -15.450 3.316 7.630 1.00 70.94 84 LEU A O 1
ATOM 693 N N . GLU A 1 85 ? -13.940 4.766 6.833 1.00 75.56 85 GLU A N 1
ATOM 694 C CA . GLU A 1 85 ? -13.974 5.650 8.006 1.00 75.56 85 GLU A CA 1
ATOM 695 C C . GLU A 1 85 ? -15.354 6.283 8.199 1.00 75.56 85 GLU A C 1
ATOM 697 O O . GLU A 1 85 ? -15.914 6.207 9.292 1.00 75.56 85 GLU A O 1
ATOM 702 N N . ASN A 1 86 ? -15.970 6.801 7.135 1.00 74.44 86 ASN A N 1
ATOM 703 C CA . ASN A 1 86 ? -17.322 7.360 7.221 1.00 74.44 86 ASN A CA 1
ATOM 704 C C . ASN A 1 86 ? -18.352 6.305 7.661 1.00 74.44 86 ASN A C 1
ATOM 706 O O . ASN A 1 86 ? -19.206 6.582 8.506 1.00 74.44 86 ASN A O 1
ATOM 710 N N . SER A 1 87 ? -18.236 5.077 7.148 1.00 72.88 87 SER A N 1
ATOM 711 C CA . SER A 1 87 ? -19.122 3.965 7.519 1.00 72.88 87 SER A CA 1
ATOM 712 C C . SER A 1 87 ? -18.921 3.529 8.973 1.00 72.88 87 SER A C 1
ATOM 714 O O . SER A 1 87 ? -19.894 3.298 9.691 1.00 72.88 87 SER A O 1
ATOM 716 N N . LYS A 1 88 ? -17.669 3.476 9.448 1.00 77.50 88 LYS A N 1
ATOM 717 C CA . LYS A 1 88 ? -17.350 3.195 10.857 1.00 77.50 88 LYS A CA 1
ATOM 718 C C . LYS A 1 88 ? -17.935 4.258 11.781 1.00 77.50 88 LYS A C 1
ATOM 720 O O . LYS A 1 88 ? -18.501 3.907 12.812 1.00 77.50 88 LYS A O 1
ATOM 725 N N . VAL A 1 89 ? -17.808 5.539 11.431 1.00 79.56 89 VAL A N 1
ATOM 726 C CA . VAL A 1 89 ? -18.346 6.643 12.241 1.00 79.56 89 VAL A CA 1
ATOM 727 C C . VAL A 1 89 ? -19.865 6.536 12.360 1.00 79.56 89 VAL A C 1
ATOM 729 O O . VAL A 1 89 ? -20.385 6.618 13.473 1.00 79.56 89 VAL A O 1
ATOM 732 N N . ALA A 1 90 ? -20.569 6.292 11.251 1.00 82.12 90 ALA A N 1
ATOM 733 C CA . ALA A 1 90 ? -22.017 6.090 11.262 1.00 82.12 90 ALA A CA 1
ATOM 734 C C . ALA A 1 90 ? -22.419 4.897 12.149 1.00 82.12 90 ALA A C 1
ATOM 736 O O . ALA A 1 90 ? -23.258 5.039 13.036 1.00 82.12 90 ALA A O 1
ATOM 737 N N . PHE A 1 91 ? -21.747 3.755 11.993 1.00 84.00 91 PHE A N 1
ATOM 738 C CA . PHE A 1 91 ? -21.990 2.558 12.799 1.00 84.00 91 PHE A CA 1
ATOM 739 C C . PHE A 1 91 ? -21.755 2.783 14.303 1.00 84.00 91 PHE A C 1
ATOM 741 O O . PHE A 1 91 ? -22.589 2.424 15.134 1.00 84.00 91 PHE A O 1
ATOM 748 N N . PHE A 1 92 ? -20.642 3.421 14.682 1.00 85.50 92 PHE A N 1
ATOM 749 C CA . PHE A 1 92 ? -20.359 3.717 16.089 1.00 85.50 92 PHE A CA 1
ATOM 750 C C . PHE A 1 92 ? -21.324 4.744 16.687 1.00 85.50 92 PHE A C 1
ATOM 752 O O . PHE A 1 92 ? -21.598 4.685 17.888 1.00 85.50 92 PHE A O 1
ATOM 759 N N . ASN A 1 93 ? -21.842 5.675 15.885 1.00 87.38 93 ASN A N 1
ATOM 760 C CA . ASN A 1 93 ? -22.875 6.603 16.336 1.00 87.38 93 ASN A CA 1
ATOM 761 C C . ASN A 1 93 ? -24.193 5.879 16.634 1.00 87.38 93 ASN A C 1
ATOM 763 O O . ASN A 1 93 ? -24.775 6.122 17.692 1.00 87.38 93 ASN A O 1
ATOM 767 N N . GLU A 1 94 ? -24.605 4.936 15.787 1.00 87.44 94 GLU A N 1
ATOM 768 C CA . GLU A 1 94 ? -25.787 4.099 16.036 1.00 87.44 94 GLU A CA 1
ATOM 769 C C . GLU A 1 94 ? -25.642 3.263 17.317 1.00 87.44 94 GLU A C 1
ATOM 771 O O . GLU A 1 94 ? -26.528 3.275 18.174 1.00 87.44 94 GLU A O 1
ATOM 776 N N . ILE A 1 95 ? -24.481 2.630 17.535 1.00 88.12 95 ILE A N 1
ATOM 777 C CA . ILE A 1 95 ? -24.199 1.902 18.787 1.00 88.12 95 ILE A CA 1
ATOM 778 C C . ILE A 1 95 ? -24.335 2.823 20.004 1.00 88.12 95 ILE A C 1
ATOM 780 O O . ILE A 1 95 ? -24.952 2.455 21.006 1.00 88.12 95 ILE A O 1
ATOM 784 N N . LYS A 1 96 ? -23.770 4.036 19.942 1.00 88.44 96 LYS A N 1
ATOM 785 C CA . LYS A 1 96 ? -23.855 5.002 21.049 1.00 88.44 96 LYS A CA 1
ATOM 786 C C . LYS A 1 96 ? -25.297 5.406 21.339 1.00 88.44 96 LYS A C 1
ATOM 788 O O . LYS A 1 96 ? -25.654 5.511 22.514 1.00 88.44 96 LYS A O 1
ATOM 793 N N . MET A 1 97 ? -26.110 5.615 20.304 1.00 89.38 97 MET A N 1
ATOM 794 C CA . MET A 1 97 ? -27.530 5.922 20.462 1.00 89.38 97 MET A CA 1
ATOM 795 C C . MET A 1 97 ? -28.272 4.748 21.110 1.00 89.38 97 MET A C 1
ATOM 797 O O . MET A 1 97 ? -29.049 4.953 22.042 1.00 89.38 97 MET A O 1
ATOM 801 N N . GLN A 1 98 ? -27.981 3.512 20.705 1.00 88.50 98 GLN A N 1
ATOM 802 C CA . GLN A 1 98 ? -28.588 2.331 21.314 1.00 88.50 98 GLN A CA 1
ATOM 803 C C . GLN A 1 98 ? -28.189 2.171 22.790 1.00 88.50 98 GLN A C 1
ATOM 805 O O . GLN A 1 98 ? -29.038 1.931 23.646 1.00 88.50 98 GLN A O 1
ATOM 810 N N . PHE A 1 99 ? -26.921 2.414 23.131 1.00 91.50 99 PHE A N 1
ATOM 811 C CA . PHE A 1 99 ? -26.456 2.416 24.522 1.00 91.50 99 PHE A CA 1
ATOM 812 C C . PHE A 1 99 ? -27.114 3.504 25.379 1.00 91.50 99 PHE A C 1
ATOM 814 O O . PHE A 1 99 ? -27.272 3.324 26.589 1.00 91.50 99 PHE A O 1
ATOM 821 N N . GLN A 1 100 ? -27.467 4.644 24.778 1.00 89.12 100 GLN A N 1
ATOM 822 C CA . GLN A 1 100 ? -28.257 5.675 25.449 1.00 89.12 100 GLN A CA 1
ATOM 823 C C . GLN A 1 100 ? -29.698 5.214 25.672 1.00 89.12 100 GLN A C 1
ATOM 825 O O . GLN A 1 100 ? -30.183 5.354 26.792 1.00 89.12 100 GLN A O 1
ATOM 830 N N . LYS A 1 101 ? -30.345 4.604 24.668 1.00 89.75 101 LYS A N 1
ATOM 831 C CA . LYS A 1 101 ? -31.695 4.028 24.806 1.00 89.75 101 LYS A CA 1
ATOM 832 C C . LYS A 1 101 ? -31.754 2.984 25.920 1.00 89.75 101 LYS A C 1
ATOM 834 O O . LYS A 1 101 ? -32.658 3.026 26.744 1.00 89.75 101 LYS A O 1
ATOM 839 N N . TRP A 1 102 ? -30.749 2.114 26.007 1.00 90.44 102 TRP A N 1
ATOM 840 C CA . TRP A 1 102 ? -30.615 1.116 27.073 1.00 90.44 102 TRP A CA 1
ATOM 841 C C . TRP A 1 102 ? -30.341 1.696 28.470 1.00 90.44 102 TRP A C 1
ATOM 843 O O . TRP A 1 102 ? -30.377 0.957 29.455 1.00 90.44 102 TRP A O 1
ATOM 853 N N . GLY A 1 103 ? -30.047 2.996 28.590 1.00 89.38 103 GLY A N 1
ATOM 854 C CA . GLY A 1 103 ? -29.742 3.624 29.876 1.00 89.38 103 GLY A CA 1
ATOM 855 C C . GLY A 1 103 ? -28.465 3.073 30.520 1.00 89.38 103 GLY A C 1
ATOM 856 O O . GLY A 1 103 ? -28.410 2.869 31.737 1.00 89.38 103 GLY A O 1
ATOM 857 N N . LEU A 1 104 ? -27.440 2.772 29.712 1.00 90.31 104 LEU A N 1
ATOM 858 C CA . LEU A 1 104 ? -26.158 2.285 30.223 1.00 90.31 104 LEU A CA 1
ATOM 859 C C . LEU A 1 104 ? -25.363 3.406 30.911 1.00 90.31 104 LEU A C 1
ATOM 861 O O . LEU A 1 104 ? -25.232 4.520 30.391 1.00 90.31 104 LEU A O 1
ATOM 865 N N . THR A 1 105 ? -24.768 3.086 32.058 1.00 90.38 105 THR A N 1
ATOM 866 C CA . THR A 1 105 ? -23.782 3.930 32.750 1.00 90.38 105 THR A CA 1
ATOM 867 C C . THR A 1 105 ? -22.474 4.008 31.957 1.00 90.38 105 THR A C 1
ATOM 869 O O . THR A 1 105 ? -22.229 3.203 31.057 1.00 90.38 105 THR A O 1
ATOM 872 N N . ALA A 1 106 ? -21.599 4.967 32.280 1.00 87.19 106 ALA A N 1
ATOM 873 C CA . ALA A 1 106 ? -20.297 5.096 31.616 1.00 87.19 106 ALA A CA 1
ATOM 874 C C . ALA A 1 106 ? -19.488 3.785 31.675 1.00 87.19 106 ALA A C 1
ATOM 876 O O . ALA A 1 106 ? -18.965 3.331 30.659 1.00 87.19 106 ALA A O 1
ATOM 877 N N . THR A 1 107 ? -19.487 3.127 32.838 1.00 86.62 107 THR A N 1
ATOM 878 C CA . THR A 1 107 ? -18.772 1.865 33.052 1.00 86.62 107 THR A CA 1
ATOM 879 C C . THR A 1 107 ? -19.352 0.718 32.221 1.00 86.62 107 THR A C 1
ATOM 881 O O . THR A 1 107 ? -18.590 -0.045 31.623 1.00 86.62 107 THR A O 1
ATOM 884 N N . GLU A 1 108 ? -20.683 0.628 32.133 1.00 89.12 108 GLU A N 1
ATOM 885 C CA . GLU A 1 108 ? -21.384 -0.386 31.335 1.00 89.12 108 GLU A CA 1
ATOM 886 C C . GLU A 1 108 ? -21.194 -0.170 29.830 1.00 89.12 108 GLU A C 1
ATOM 888 O O . GLU A 1 108 ? -21.034 -1.144 29.104 1.00 89.12 108 GLU A O 1
ATOM 893 N N . LYS A 1 109 ? -21.153 1.079 29.343 1.00 90.31 109 LYS A N 1
ATOM 894 C CA . LYS A 1 109 ? -20.896 1.384 27.921 1.00 90.31 109 LYS A CA 1
ATOM 895 C C . LYS A 1 109 ? -19.540 0.868 27.457 1.00 90.31 109 LYS A C 1
ATOM 897 O O . LYS A 1 109 ? -19.423 0.342 26.355 1.00 90.31 109 LYS A O 1
ATOM 902 N N . GLU A 1 110 ? -18.518 1.009 28.294 1.00 89.50 110 GLU A N 1
ATOM 903 C CA . GLU A 1 110 ? -17.183 0.497 27.988 1.00 89.50 110 GLU A CA 1
ATOM 904 C C . GLU A 1 110 ? -17.148 -1.035 27.963 1.00 89.50 110 GLU A C 1
ATOM 906 O O . GLU A 1 110 ? -16.548 -1.615 27.063 1.00 89.50 110 GLU A O 1
ATOM 911 N N . ILE A 1 111 ? -17.822 -1.698 28.911 1.00 91.19 111 ILE A N 1
ATOM 912 C CA . ILE A 1 111 ? -17.924 -3.166 28.930 1.00 91.19 111 ILE A CA 1
ATOM 913 C C . ILE A 1 111 ? -18.714 -3.653 27.712 1.00 91.19 111 ILE A C 1
ATOM 915 O O . ILE A 1 111 ? -18.251 -4.544 27.008 1.00 91.19 111 ILE A O 1
ATOM 919 N N . ALA A 1 112 ? -19.852 -3.028 27.404 1.00 90.88 112 ALA A N 1
ATOM 920 C CA . ALA A 1 112 ? -20.667 -3.342 26.235 1.00 90.88 112 ALA A CA 1
ATOM 921 C C . ALA A 1 112 ? -19.884 -3.166 24.924 1.00 90.88 112 ALA A C 1
ATOM 923 O O . ALA A 1 112 ? -19.985 -4.002 24.031 1.00 90.88 112 ALA A O 1
ATOM 924 N N . LEU A 1 113 ? -19.041 -2.134 24.816 1.00 91.38 113 LEU A N 1
ATOM 925 C CA . LEU A 1 113 ? -18.175 -1.940 23.653 1.00 91.38 113 LEU A CA 1
ATOM 926 C C . LEU A 1 113 ? -17.142 -3.069 23.497 1.00 91.38 113 LEU A C 1
ATOM 928 O O . LEU A 1 113 ? -16.864 -3.489 22.376 1.00 91.38 113 LEU A O 1
ATOM 932 N N . LEU A 1 114 ? -16.565 -3.558 24.598 1.00 90.81 114 LEU A N 1
ATOM 933 C CA . LEU A 1 114 ? -15.622 -4.681 24.569 1.00 90.81 114 LEU A CA 1
ATOM 934 C C . LEU A 1 114 ? -16.321 -6.014 24.260 1.00 90.81 114 LEU A C 1
ATOM 936 O O . LEU A 1 114 ? -15.766 -6.830 23.530 1.00 90.81 114 LEU A O 1
ATOM 940 N N . LEU A 1 115 ? -17.557 -6.197 24.731 1.00 90.56 115 LEU A N 1
ATOM 941 C CA . LEU A 1 115 ? -18.391 -7.346 24.372 1.00 90.56 115 LEU A CA 1
ATOM 942 C C . LEU A 1 115 ? -18.722 -7.355 22.871 1.00 90.56 115 LEU A C 1
ATOM 944 O O . LEU A 1 115 ? -18.584 -8.390 22.229 1.00 90.56 115 LEU A O 1
ATOM 948 N N . ILE A 1 116 ? -19.069 -6.202 22.281 1.00 89.44 116 ILE A N 1
ATOM 949 C CA . ILE A 1 116 ? -19.290 -6.073 20.825 1.00 89.44 116 ILE A CA 1
ATOM 950 C C . ILE A 1 116 ? -18.019 -6.406 20.030 1.00 89.44 116 ILE A C 1
ATOM 952 O O . ILE A 1 116 ? -18.100 -6.945 18.929 1.00 89.44 116 ILE A O 1
ATOM 956 N N . LYS A 1 117 ? -16.836 -6.119 20.584 1.00 88.75 117 LYS A N 1
ATOM 957 C CA . LYS A 1 117 ? -15.548 -6.501 19.984 1.00 88.75 117 LYS A CA 1
ATOM 958 C C . LYS A 1 117 ? -15.235 -8.002 20.098 1.00 88.75 117 LYS A C 1
ATOM 960 O O . LYS A 1 117 ? -14.220 -8.426 19.556 1.00 88.75 117 LYS A O 1
ATOM 965 N N . GLY A 1 118 ? -16.074 -8.788 20.776 1.00 91.06 118 GLY A N 1
ATOM 966 C CA . GLY A 1 118 ? -15.921 -10.236 20.920 1.00 91.06 118 GLY A CA 1
ATOM 967 C C . GLY A 1 118 ? -14.984 -10.674 22.046 1.00 91.06 118 GLY A C 1
ATOM 968 O O . GLY A 1 118 ? -14.578 -11.832 22.060 1.00 91.06 118 GLY A O 1
ATOM 969 N N . LEU A 1 119 ? -14.627 -9.780 22.976 1.00 91.25 119 LEU A N 1
ATOM 970 C CA . LEU A 1 119 ? -13.780 -10.145 24.111 1.00 91.25 119 LEU A CA 1
ATOM 971 C C . LEU A 1 119 ? -14.565 -10.958 25.147 1.00 91.25 119 LEU A C 1
ATOM 973 O O . LEU A 1 119 ? -15.720 -10.656 25.459 1.00 91.25 119 LEU A O 1
ATOM 977 N N . SER A 1 120 ? -13.899 -11.949 25.729 1.00 90.94 120 SER A N 1
ATOM 978 C CA . SER A 1 120 ? -14.409 -12.740 26.848 1.00 90.94 120 SER A CA 1
ATOM 979 C C . SER A 1 120 ? -14.399 -11.956 28.167 1.00 90.94 120 SER A C 1
ATOM 981 O O . SER A 1 120 ? -13.698 -10.954 28.334 1.00 90.94 120 SER A O 1
ATOM 983 N N . THR A 1 121 ? -15.175 -12.415 29.154 1.00 90.62 121 THR A N 1
ATOM 984 C CA . THR A 1 121 ? -15.262 -11.774 30.479 1.00 90.62 121 THR A CA 1
ATOM 985 C C . THR A 1 121 ? -13.919 -11.707 31.198 1.00 90.62 121 THR A C 1
ATOM 987 O O . THR A 1 121 ? -13.658 -10.725 31.897 1.00 90.62 121 THR A O 1
ATOM 990 N N . SER A 1 122 ? -13.063 -12.711 31.004 1.00 90.44 122 SER A N 1
ATOM 991 C CA . SER A 1 122 ? -11.715 -12.765 31.568 1.00 90.44 122 SER A CA 1
ATOM 992 C C . SER A 1 122 ? -10.791 -11.726 30.921 1.00 90.44 122 SER A C 1
ATOM 994 O O . SER A 1 122 ? -10.133 -10.972 31.635 1.00 90.44 122 SER A O 1
ATOM 996 N N . GLU A 1 123 ? -10.813 -11.588 29.592 1.00 90.12 123 GLU A N 1
ATOM 997 C CA . GLU A 1 123 ? -10.028 -10.574 28.869 1.00 90.12 123 GLU A CA 1
ATOM 998 C C . GLU A 1 123 ? -10.461 -9.149 29.236 1.00 90.12 123 GLU A C 1
ATOM 1000 O O . GLU A 1 123 ? -9.629 -8.272 29.484 1.00 90.12 123 GLU A O 1
ATOM 1005 N N . ILE A 1 124 ? -11.771 -8.914 29.344 1.00 92.06 124 ILE A N 1
ATOM 1006 C CA . ILE A 1 124 ? -12.319 -7.622 29.776 1.00 92.06 124 ILE A CA 1
ATOM 1007 C C . ILE A 1 124 ? -11.890 -7.307 31.213 1.00 92.06 124 ILE A C 1
ATOM 1009 O O . ILE A 1 124 ? -11.518 -6.166 31.506 1.00 92.06 124 ILE A O 1
ATOM 1013 N N . ALA A 1 125 ? -11.909 -8.300 32.106 1.00 91.75 125 ALA A N 1
ATOM 1014 C CA . ALA A 1 125 ? -11.456 -8.151 33.485 1.00 91.75 125 ALA A CA 1
ATOM 1015 C C . ALA A 1 125 ? -9.970 -7.769 33.556 1.00 91.75 125 ALA A C 1
ATOM 1017 O O . ALA A 1 125 ? -9.614 -6.850 34.300 1.00 91.75 125 ALA A O 1
ATOM 1018 N N . SER A 1 126 ? -9.123 -8.384 32.722 1.00 91.06 126 SER A N 1
ATOM 1019 C CA . SER A 1 126 ? -7.705 -8.027 32.603 1.00 91.06 126 SER A CA 1
ATOM 1020 C C . SER A 1 126 ? -7.496 -6.593 32.104 1.00 91.06 126 SER A C 1
ATOM 1022 O O . SER A 1 126 ? -6.721 -5.848 32.704 1.00 91.06 126 SER A O 1
ATOM 1024 N N . ILE A 1 127 ? -8.222 -6.161 31.066 1.00 90.56 127 ILE A N 1
ATOM 1025 C CA . ILE A 1 127 ? -8.113 -4.799 30.505 1.00 90.56 127 ILE A CA 1
ATOM 1026 C C . ILE A 1 127 ? -8.579 -3.740 31.510 1.00 90.56 127 ILE A C 1
ATOM 1028 O O . ILE A 1 127 ? -7.952 -2.692 31.663 1.00 90.56 127 ILE A O 1
ATOM 1032 N N . ARG A 1 128 ? -9.681 -4.011 32.217 1.00 88.69 128 ARG A N 1
ATOM 1033 C CA . ARG A 1 128 ? -10.291 -3.086 33.185 1.00 88.69 128 ARG A CA 1
ATOM 1034 C C . ARG A 1 128 ? -9.648 -3.145 34.571 1.00 88.69 128 ARG A C 1
ATOM 1036 O O . ARG A 1 128 ? -10.082 -2.394 35.442 1.00 88.69 128 ARG A O 1
ATOM 1043 N N . LYS A 1 129 ? -8.654 -4.019 34.791 1.00 88.81 129 LYS A N 1
ATOM 1044 C CA . LYS A 1 129 ? -8.065 -4.313 36.113 1.00 88.81 129 LYS A CA 1
ATOM 1045 C C . LYS A 1 129 ? -9.145 -4.579 37.169 1.00 88.81 129 LYS A C 1
ATOM 1047 O O . LYS A 1 129 ? -9.107 -4.044 38.274 1.00 88.81 129 LYS A O 1
ATOM 1052 N N . SER A 1 130 ? -10.147 -5.370 36.795 1.00 89.06 130 SER A N 1
ATOM 1053 C CA . SER A 1 130 ? -11.293 -5.701 37.639 1.00 89.06 130 SER A CA 1
ATOM 1054 C C . SER A 1 130 ? -11.417 -7.210 37.827 1.00 89.06 130 SER A C 1
ATOM 1056 O O . SER A 1 130 ? -10.712 -7.983 37.187 1.00 89.06 130 SER A O 1
ATOM 1058 N N . THR A 1 131 ? -12.308 -7.647 38.715 1.00 90.88 131 THR A N 1
ATOM 1059 C CA . THR A 1 131 ? -12.560 -9.080 38.907 1.00 90.88 131 THR A CA 1
ATOM 1060 C C . THR A 1 131 ? -13.518 -9.598 37.842 1.00 90.88 131 THR A C 1
ATOM 1062 O O . THR A 1 131 ? -14.498 -8.938 37.491 1.00 90.88 131 THR A O 1
ATOM 1065 N N . GLU A 1 132 ? -13.282 -10.817 37.366 1.00 91.50 132 GLU A N 1
ATOM 1066 C CA . GLU A 1 132 ? -14.154 -11.470 36.385 1.00 91.50 132 GLU A CA 1
ATOM 1067 C C . GLU A 1 132 ? -15.606 -11.568 36.876 1.00 91.50 132 GLU A C 1
ATOM 1069 O O . GLU A 1 132 ? -16.544 -11.313 36.122 1.00 91.50 132 GLU A O 1
ATOM 1074 N N . LYS A 1 133 ? -15.799 -11.820 38.177 1.00 90.31 133 LYS A N 1
ATOM 1075 C CA . LYS A 1 133 ? -17.121 -11.833 38.816 1.00 90.31 133 LYS A CA 1
ATOM 1076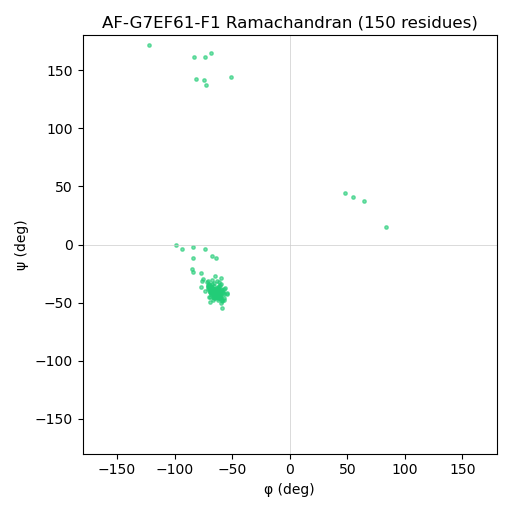 C C . LYS A 1 133 ? -17.860 -10.500 38.656 1.00 90.31 133 LYS A C 1
ATOM 1078 O O . LYS A 1 133 ? -19.058 -10.498 38.380 1.00 90.31 133 LYS A O 1
ATOM 1083 N N . LEU A 1 134 ? -17.164 -9.368 38.800 1.00 90.94 134 LEU A N 1
ATOM 1084 C CA . LEU A 1 134 ? -17.774 -8.049 38.623 1.00 90.94 134 LEU A CA 1
ATOM 1085 C C . LEU A 1 134 ? -18.150 -7.794 37.157 1.00 90.94 134 LEU A C 1
ATOM 1087 O O . LEU A 1 134 ? -19.244 -7.297 36.892 1.00 90.94 134 LEU A O 1
ATOM 1091 N N . ILE A 1 135 ? -17.282 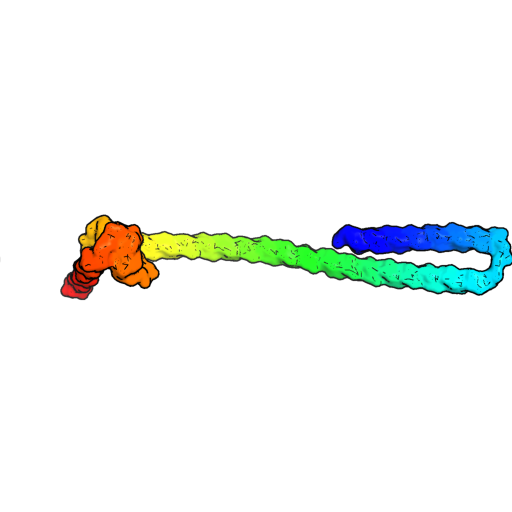-8.165 36.211 1.00 91.81 135 ILE A N 1
ATOM 1092 C CA . ILE A 1 135 ? -17.545 -8.017 34.771 1.00 91.81 135 ILE A CA 1
ATOM 1093 C C . ILE A 1 135 ? -18.707 -8.909 34.321 1.00 91.81 135 ILE A C 1
ATOM 1095 O O . ILE A 1 135 ? -19.572 -8.447 33.579 1.00 91.81 135 ILE A O 1
ATOM 1099 N N . SER A 1 136 ? -18.785 -10.149 34.806 1.00 90.56 136 SER A N 1
ATOM 1100 C CA . SER A 1 136 ? -19.894 -11.072 34.526 1.00 90.56 136 SER A CA 1
ATOM 1101 C C . SER A 1 136 ? -21.237 -10.531 35.035 1.00 90.56 136 SER A C 1
ATOM 1103 O O . SER A 1 136 ? -22.233 -10.502 34.301 1.00 90.56 136 SER A O 1
ATOM 1105 N N . ASN A 1 137 ? -21.252 -9.987 36.257 1.00 91.38 137 ASN A N 1
ATOM 1106 C CA . ASN A 1 137 ? -22.437 -9.343 36.824 1.00 91.38 137 ASN A CA 1
ATOM 1107 C C . ASN A 1 137 ? -22.872 -8.111 36.011 1.00 91.38 137 ASN A C 1
ATOM 1109 O O . ASN A 1 137 ? -24.057 -7.970 35.705 1.00 91.38 137 ASN A O 1
ATOM 1113 N N . GLN A 1 138 ? -21.932 -7.240 35.623 1.00 90.19 138 GLN A N 1
ATOM 1114 C CA . GLN A 1 138 ? -22.237 -6.066 34.794 1.00 90.19 138 GLN A CA 1
ATOM 1115 C C . GLN A 1 138 ? -22.717 -6.458 33.389 1.00 90.19 138 GLN A C 1
ATOM 1117 O O . GLN A 1 138 ? -23.680 -5.883 32.890 1.00 90.19 138 GLN A O 1
ATOM 1122 N N . SER A 1 139 ? -22.123 -7.485 32.780 1.00 89.31 139 SER A N 1
ATOM 1123 C CA . SER A 1 139 ? -22.549 -8.013 31.475 1.00 89.31 139 SER A CA 1
ATOM 1124 C C . SER A 1 139 ? -23.984 -8.539 31.532 1.00 89.31 139 SER A C 1
ATOM 1126 O O . SER A 1 139 ? -24.812 -8.209 30.686 1.00 89.31 139 SER A O 1
ATOM 1128 N N . SER A 1 140 ? -24.323 -9.282 32.588 1.00 90.44 140 SER A N 1
ATOM 1129 C CA . SER A 1 140 ? -25.688 -9.767 32.821 1.00 90.44 140 SER A CA 1
ATOM 1130 C C . SER A 1 140 ? -26.695 -8.624 33.003 1.00 90.44 140 SER A C 1
ATOM 1132 O O . SER A 1 140 ? -27.836 -8.726 32.550 1.00 90.44 140 SER A O 1
ATOM 1134 N N . ALA A 1 141 ? -26.293 -7.526 33.652 1.00 89.44 141 ALA A N 1
ATOM 1135 C CA . ALA A 1 141 ? -27.128 -6.335 33.791 1.00 89.44 141 ALA A CA 1
ATOM 1136 C C . ALA A 1 141 ? -27.376 -5.642 32.440 1.00 89.44 141 ALA A C 1
ATOM 1138 O O . ALA A 1 141 ? -28.508 -5.239 32.17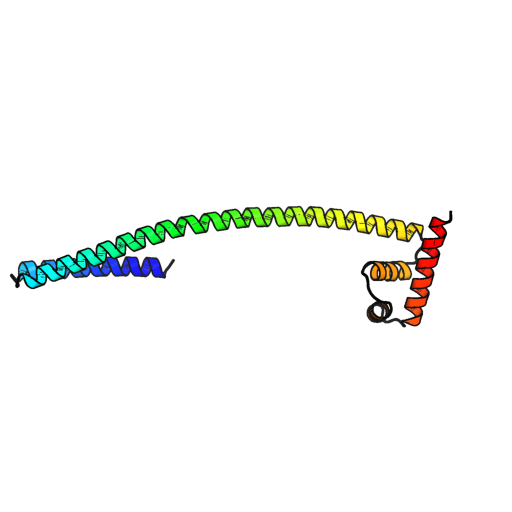2 1.00 89.44 141 ALA A O 1
ATOM 11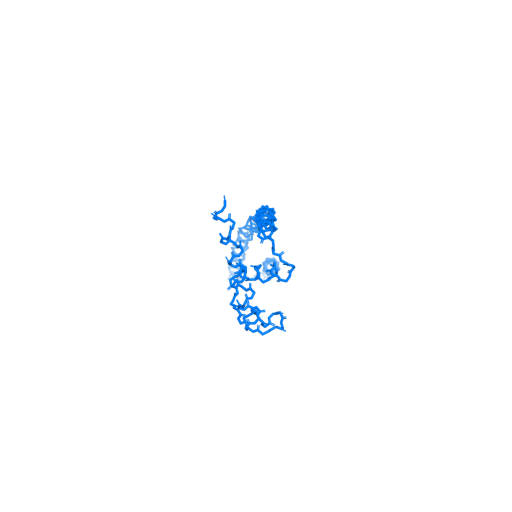39 N N . ILE A 1 142 ? -26.360 -5.572 31.571 1.00 89.88 142 ILE A N 1
ATOM 1140 C CA . ILE A 1 142 ? -26.481 -5.034 30.207 1.00 89.88 142 ILE A CA 1
ATOM 1141 C C . ILE A 1 142 ? -27.506 -5.843 29.396 1.00 89.88 142 ILE A C 1
ATOM 1143 O O . ILE A 1 142 ? -28.452 -5.258 28.872 1.00 89.88 142 ILE A O 1
ATOM 1147 N N . TYR A 1 143 ? -27.398 -7.177 29.365 1.00 89.44 143 TYR A N 1
ATOM 1148 C CA . TYR A 1 143 ? -28.346 -8.030 28.626 1.00 89.44 143 TYR A CA 1
ATOM 1149 C C . TYR A 1 143 ? -29.794 -7.896 29.119 1.00 89.44 143 TYR A C 1
ATOM 1151 O O . TYR A 1 143 ? -30.735 -7.946 28.328 1.00 89.44 143 TYR A O 1
ATOM 1159 N N . LYS A 1 144 ? -29.998 -7.698 30.428 1.00 88.00 144 LYS A N 1
ATOM 1160 C CA . LYS A 1 144 ? -31.337 -7.453 30.990 1.00 88.00 144 LYS A CA 1
ATOM 1161 C C . LYS A 1 144 ? -31.920 -6.111 30.542 1.00 88.00 144 LYS A C 1
ATOM 1163 O O . LYS A 1 144 ? -33.126 -6.027 30.322 1.00 88.00 144 LYS A O 1
ATOM 1168 N N . LYS A 1 145 ? -31.089 -5.068 30.438 1.00 86.69 145 LYS A N 1
ATOM 1169 C CA . LYS A 1 145 ? -31.508 -3.732 29.983 1.00 86.69 145 LYS A CA 1
ATOM 1170 C C . LYS A 1 145 ? -31.862 -3.722 28.500 1.00 86.69 145 LYS A C 1
ATOM 1172 O O . LYS A 1 145 ? -32.867 -3.120 28.145 1.00 86.69 145 LYS A O 1
ATOM 1177 N N . ASP A 1 146 ? -31.081 -4.423 27.679 1.00 86.50 146 ASP A N 1
ATOM 1178 C CA . ASP A 1 146 ? -31.394 -4.618 26.263 1.00 86.50 146 ASP A CA 1
ATOM 1179 C C . ASP A 1 146 ? -32.751 -5.312 26.096 1.00 86.50 146 ASP A C 1
ATOM 1181 O O . ASP A 1 146 ? -33.665 -4.737 25.510 1.00 86.50 146 ASP A O 1
ATOM 1185 N N . ARG A 1 147 ? -32.940 -6.480 26.733 1.00 86.00 147 ARG A N 1
ATOM 1186 C CA . ARG A 1 147 ? -34.198 -7.244 26.656 1.00 86.00 147 ARG A CA 1
ATOM 1187 C C . ARG A 1 147 ? -35.433 -6.424 27.040 1.00 86.00 147 ARG A C 1
ATOM 1189 O O . ARG A 1 147 ? -36.447 -6.513 26.361 1.00 86.00 147 ARG A O 1
ATOM 1196 N N . ARG A 1 148 ? -35.342 -5.603 28.092 1.00 82.19 148 ARG A N 1
ATOM 1197 C CA . ARG A 1 148 ? -36.468 -4.796 28.594 1.00 82.19 148 ARG A CA 1
ATOM 1198 C C . ARG A 1 148 ? -37.033 -3.822 27.552 1.00 82.19 148 ARG A C 1
ATOM 1200 O O . ARG A 1 148 ? -38.205 -3.488 27.635 1.00 82.19 148 ARG A O 1
ATOM 1207 N N . ILE A 1 149 ? -36.219 -3.354 26.608 1.00 79.25 149 ILE A N 1
ATOM 1208 C CA . ILE A 1 149 ? -36.633 -2.360 25.602 1.00 79.25 149 ILE A CA 1
ATOM 1209 C C . ILE A 1 149 ? -37.316 -2.998 24.393 1.00 79.25 149 ILE A C 1
ATOM 1211 O O . ILE A 1 149 ? -38.066 -2.323 23.702 1.00 79.25 149 ILE A O 1
ATOM 1215 N N . TRP A 1 150 ? -37.102 -4.291 24.154 1.00 74.25 150 TRP A N 1
ATOM 1216 C CA . TRP A 1 150 ? -37.794 -5.031 23.094 1.00 74.25 150 TRP A CA 1
ATOM 1217 C C . TRP A 1 150 ? -39.172 -5.557 23.521 1.00 74.25 150 TRP A C 1
ATOM 1219 O O . TRP A 1 150 ? -39.935 -6.016 22.678 1.00 74.25 150 TRP A O 1
ATOM 1229 N N . GLU A 1 151 ? -39.485 -5.514 24.820 1.00 67.69 151 GLU A N 1
ATOM 1230 C CA . GLU A 1 151 ? -40.762 -5.966 25.395 1.00 67.69 151 GLU A CA 1
ATOM 1231 C C . GLU A 1 151 ? -41.800 -4.828 25.546 1.00 67.69 151 GLU A C 1
ATOM 1233 O O . GLU A 1 151 ? -42.936 -5.094 25.937 1.00 67.69 151 GLU A O 1
ATOM 1238 N N . THR A 1 152 ? -41.430 -3.580 25.227 1.00 54.59 152 THR A N 1
ATOM 1239 C CA . THR A 1 152 ? -42.285 -2.371 25.237 1.00 54.59 152 THR A CA 1
ATOM 1240 C C . THR A 1 152 ? -42.494 -1.823 23.838 1.00 54.59 152 THR A C 1
ATOM 1242 O O . THR A 1 152 ? -43.641 -1.443 23.523 1.00 54.59 152 THR A O 1
#

Solvent-accessible surface area (backbone atoms only — not comparable to full-atom values): 8510 Å² total; per-residue (Å²): 117,69,66,63,52,48,52,55,51,52,49,54,52,52,55,53,54,51,53,52,51,54,57,53,43,69,76,63,76,63,67,76,68,56,59,54,58,52,53,55,54,51,52,53,51,51,54,54,50,54,53,50,53,53,50,54,59,59,53,62,58,56,56,58,55,53,53,57,51,49,56,55,53,52,52,54,51,52,54,52,49,52,54,48,50,54,51,49,52,54,53,54,49,52,52,53,51,50,43,54,75,47,65,54,50,76,71,51,48,56,52,52,54,42,48,76,70,67,52,50,52,61,59,49,11,62,76,67,75,48,54,43,70,58,43,49,53,52,51,55,51,50,55,53,38,52,54,58,64,77,78,112

Mean predicted aligned error: 16.37 Å

pLDDT: mean 76.51, std 11.6, range [50.41, 92.06]